Protein AF-A0A8T7FWS2-F1 (afdb_monomer_lite)

pLDDT: mean 95.11, std 4.64, range [61.69, 98.69]

Secondary structure (DSSP, 8-state):
-HHHH-GGGG--TTSPPEEEEEESS-SSS-HHHHHHHHHHHHHTT--EEEEEETT--TTTTSS-TTT-HHHHHHHHHHHHHHHHHHT--

Radius of gyration: 14.39 Å; chains: 1; bounding box: 38×26×35 Å

Foldseek 3Di:
DVLVPQVLNVAALPDAEEEAEEEPPAPPDHPVSSVSSQVSCVVRVRHYDYHYQYPDYPPQCVPPLVPRPSSVVVVVVVVVVVVCVVPDD

Structure (mmCIF, N/CA/C/O backbone):
data_AF-A0A8T7FWS2-F1
#
_entry.id   AF-A0A8T7FWS2-F1
#
loop_
_atom_site.group_PDB
_atom_site.id
_atom_site.type_symbol
_atom_site.label_atom_id
_atom_site.label_alt_id
_atom_site.label_comp_id
_atom_site.label_asym_id
_atom_site.label_entity_id
_atom_site.label_seq_id
_atom_site.pdbx_PDB_ins_code
_atom_site.Cartn_x
_atom_site.Cartn_y
_atom_site.Cartn_z
_atom_site.occupancy
_atom_site.B_iso_or_equiv
_atom_site.auth_seq_id
_atom_site.auth_comp_id
_atom_site.auth_asym_id
_atom_site.auth_atom_id
_atom_site.pdbx_PDB_model_num
ATOM 1 N N . MET A 1 1 ? -16.387 -18.615 -7.669 1.00 84.00 1 MET A N 1
ATOM 2 C CA . MET A 1 1 ? -15.081 -18.776 -6.994 1.00 84.00 1 MET A CA 1
ATOM 3 C C . MET A 1 1 ? -14.263 -17.493 -7.021 1.00 84.00 1 MET A C 1
ATOM 5 O O . MET A 1 1 ? -14.102 -16.939 -5.951 1.00 84.00 1 MET A O 1
ATOM 9 N N . TYR A 1 2 ? -13.854 -16.955 -8.181 1.00 90.19 2 TYR A N 1
ATOM 10 C CA . TYR A 1 2 ? -13.033 -15.725 -8.261 1.00 90.19 2 TYR A CA 1
ATOM 11 C C . TYR A 1 2 ? -13.541 -14.557 -7.398 1.00 90.19 2 TYR A C 1
ATOM 13 O O . TYR A 1 2 ? -12.801 -14.028 -6.581 1.00 90.19 2 TYR A O 1
ATOM 21 N N . ARG A 1 3 ? -14.838 -14.227 -7.494 1.00 92.25 3 ARG A N 1
ATOM 22 C CA . ARG A 1 3 ? -15.454 -13.157 -6.692 1.00 92.25 3 ARG A CA 1
ATOM 23 C C . ARG A 1 3 ? -15.256 -13.335 -5.181 1.00 92.25 3 ARG A C 1
ATOM 25 O O . ARG A 1 3 ? -15.015 -12.361 -4.499 1.00 92.25 3 ARG A O 1
ATOM 32 N N . LEU A 1 4 ? -15.328 -14.566 -4.670 1.00 93.88 4 LEU A N 1
ATOM 33 C CA . LEU A 1 4 ? -15.154 -14.845 -3.237 1.00 93.88 4 LEU A CA 1
ATOM 34 C C . LEU A 1 4 ? -13.699 -14.679 -2.773 1.00 93.88 4 LEU A C 1
ATOM 36 O O . LEU A 1 4 ? -13.462 -14.546 -1.584 1.00 93.88 4 LEU A O 1
ATOM 40 N N . ALA A 1 5 ? -12.736 -14.702 -3.695 1.00 93.38 5 ALA A N 1
ATOM 41 C CA . ALA A 1 5 ? -11.322 -14.501 -3.394 1.00 93.38 5 ALA A CA 1
ATOM 42 C C . ALA A 1 5 ? -10.867 -13.049 -3.615 1.00 93.38 5 ALA A C 1
ATOM 44 O O . ALA A 1 5 ? -9.717 -12.724 -3.337 1.00 93.38 5 ALA A O 1
ATOM 45 N N . CYS A 1 6 ? -11.735 -12.179 -4.143 1.00 93.38 6 CYS A N 1
ATOM 46 C CA . CYS A 1 6 ? -11.360 -10.813 -4.474 1.00 93.38 6 CYS A CA 1
ATOM 47 C C . CYS A 1 6 ? -11.530 -9.897 -3.247 1.00 93.38 6 CYS A C 1
ATOM 49 O O . CYS A 1 6 ? -12.647 -9.766 -2.744 1.00 93.38 6 CYS A O 1
ATOM 51 N N . PRO A 1 7 ? -10.471 -9.237 -2.747 1.00 94.12 7 PRO A N 1
ATOM 52 C CA . PRO A 1 7 ? -10.568 -8.417 -1.537 1.00 94.12 7 PRO A CA 1
ATOM 53 C C . PRO A 1 7 ? -11.502 -7.212 -1.712 1.00 94.12 7 PRO A C 1
ATOM 55 O O . PRO A 1 7 ? -12.192 -6.831 -0.772 1.00 94.12 7 PRO A O 1
ATOM 58 N N . THR A 1 8 ? -11.619 -6.662 -2.925 1.00 95.94 8 THR A N 1
ATOM 59 C CA . THR A 1 8 ? -12.487 -5.504 -3.206 1.00 95.94 8 THR A CA 1
ATOM 60 C C . THR A 1 8 ? -13.973 -5.781 -2.960 1.00 95.94 8 THR A C 1
ATOM 62 O O . THR A 1 8 ? -14.740 -4.850 -2.723 1.00 95.94 8 THR A O 1
ATOM 65 N N . THR A 1 9 ? -14.402 -7.048 -2.968 1.00 96.19 9 THR A N 1
ATOM 66 C CA . THR A 1 9 ? -15.801 -7.424 -2.707 1.00 96.19 9 THR A CA 1
ATOM 67 C C . THR A 1 9 ? -16.118 -7.618 -1.227 1.00 96.19 9 THR A C 1
ATOM 69 O O . THR A 1 9 ? -17.255 -7.953 -0.909 1.00 96.19 9 THR A O 1
ATOM 72 N N . HIS A 1 10 ? -15.130 -7.450 -0.346 1.00 96.56 10 HIS A N 1
ATOM 73 C CA . HIS A 1 10 ? -15.239 -7.674 1.100 1.00 96.56 10 HIS A CA 1
ATOM 74 C C . HIS A 1 10 ? -14.899 -6.419 1.914 1.00 96.56 10 HIS A C 1
ATOM 76 O O . HIS A 1 10 ? -14.738 -6.494 3.126 1.00 96.56 10 HIS A O 1
ATOM 82 N N . VAL A 1 11 ? -14.755 -5.269 1.250 1.00 97.81 11 VAL A N 1
ATOM 83 C CA . VAL A 1 11 ? -14.549 -3.994 1.934 1.00 97.81 11 VAL A CA 1
ATOM 84 C C . VAL A 1 11 ? -15.873 -3.524 2.529 1.00 97.81 11 VAL A C 1
ATOM 86 O O . VAL A 1 11 ? -16.833 -3.262 1.801 1.00 97.81 11 VAL A O 1
ATOM 89 N N . GLU A 1 12 ? -15.879 -3.383 3.847 1.00 97.12 12 GLU A N 1
ATOM 90 C CA . GLU A 1 12 ? -16.987 -2.881 4.664 1.00 97.12 12 GLU A CA 1
ATOM 91 C C . GLU A 1 12 ? -16.521 -1.674 5.503 1.00 97.12 12 GLU A C 1
ATOM 93 O O . GLU A 1 12 ? -15.311 -1.534 5.716 1.00 97.12 12 GLU A O 1
ATOM 98 N N . PRO A 1 13 ? -17.421 -0.796 5.987 1.00 97.00 13 PRO A N 1
ATOM 99 C CA . PRO A 1 13 ? -17.050 0.362 6.812 1.00 97.00 13 PRO A CA 1
ATOM 100 C C . PRO A 1 13 ? -16.213 0.022 8.055 1.00 97.00 13 PRO A C 1
ATOM 102 O O . PRO A 1 13 ? -15.404 0.832 8.502 1.00 97.00 13 PRO A O 1
ATOM 105 N N . GLU A 1 14 ? -16.37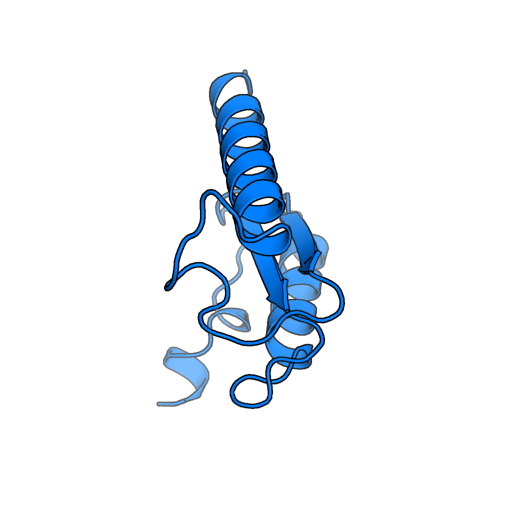9 -1.183 8.596 1.00 97.25 14 GLU A N 1
ATOM 106 C CA . GLU A 1 14 ? -15.662 -1.706 9.761 1.00 97.25 14 GLU A CA 1
ATOM 107 C C . GLU A 1 14 ? -14.295 -2.321 9.415 1.00 97.25 14 GLU A C 1
ATOM 109 O O . GLU A 1 14 ? -13.586 -2.789 10.311 1.00 97.25 14 GLU A O 1
ATOM 114 N N . SER A 1 15 ? -13.901 -2.334 8.135 1.00 97.62 15 SER A N 1
ATOM 115 C CA . SER A 1 15 ? -12.580 -2.830 7.730 1.00 97.62 15 SER A CA 1
ATOM 116 C C . SER A 1 15 ? -11.474 -2.051 8.451 1.00 97.62 15 SER A C 1
ATOM 118 O O . SER A 1 15 ? -11.603 -0.843 8.681 1.00 97.62 15 SER A O 1
ATOM 120 N N . PRO A 1 16 ? -10.355 -2.705 8.801 1.00 96.38 16 PRO A N 1
ATOM 121 C CA . PRO A 1 16 ? -9.276 -2.032 9.502 1.00 96.38 16 PRO A CA 1
ATOM 122 C C . PRO A 1 16 ? -8.639 -0.951 8.617 1.00 96.38 16 PRO A C 1
ATOM 124 O O . PRO A 1 16 ? -8.613 -1.085 7.386 1.00 96.38 16 PRO A O 1
ATOM 127 N N . PRO A 1 17 ? -8.049 0.097 9.224 1.00 97.56 17 PRO A N 1
ATOM 128 C CA . PRO A 1 17 ? -7.173 0.995 8.496 1.00 97.56 17 PRO A CA 1
ATOM 129 C C . PRO A 1 17 ? -6.136 0.204 7.700 1.00 97.56 17 PRO A C 1
ATOM 131 O O . PRO A 1 17 ? -5.542 -0.736 8.228 1.00 97.56 17 PRO A O 1
ATOM 134 N N . THR A 1 18 ? -5.920 0.571 6.441 1.00 98.00 18 THR A N 1
ATOM 135 C CA . THR A 1 18 ? -5.137 -0.255 5.513 1.00 98.00 18 THR A CA 1
ATOM 136 C C . THR A 1 18 ? -4.022 0.548 4.854 1.00 98.00 18 THR A C 1
ATOM 138 O O . THR A 1 18 ? -4.248 1.631 4.315 1.00 98.00 18 THR A O 1
ATOM 141 N N . LEU A 1 19 ? -2.813 -0.008 4.868 1.00 98.38 19 LEU A N 1
ATOM 142 C CA . LEU A 1 19 ? -1.674 0.472 4.095 1.00 98.38 19 LEU A CA 1
ATOM 143 C C . LEU A 1 19 ? -1.482 -0.434 2.880 1.00 98.38 19 LEU A C 1
ATOM 145 O O . LEU A 1 19 ? -1.330 -1.644 3.023 1.00 98.38 19 LEU A O 1
ATOM 149 N N . LEU A 1 20 ? -1.494 0.164 1.695 1.00 97.94 20 LEU A N 1
ATOM 150 C CA . LEU A 1 20 ? -1.231 -0.490 0.421 1.00 97.94 20 LEU A CA 1
ATOM 151 C C . LEU A 1 20 ? 0.117 0.000 -0.107 1.00 97.94 20 LEU A C 1
ATOM 153 O O . LEU A 1 20 ? 0.376 1.204 -0.105 1.00 97.94 20 LEU A O 1
ATOM 157 N N . MET A 1 21 ? 0.962 -0.923 -0.561 1.00 96.69 21 MET A N 1
ATOM 158 C CA . MET A 1 21 ? 2.247 -0.618 -1.188 1.00 96.69 21 MET A CA 1
ATOM 159 C C . MET A 1 21 ? 2.379 -1.403 -2.483 1.00 96.69 21 MET A C 1
ATOM 161 O O . MET A 1 21 ? 2.107 -2.601 -2.490 1.00 96.69 21 MET A O 1
ATOM 165 N N . GLN A 1 22 ? 2.793 -0.743 -3.560 1.00 96.81 22 GLN A N 1
ATOM 166 C CA . GLN A 1 22 ? 2.987 -1.395 -4.854 1.00 96.81 22 GLN A CA 1
ATOM 167 C C . GLN A 1 22 ? 4.072 -0.682 -5.660 1.00 96.81 22 GLN A C 1
ATOM 169 O O . GLN A 1 22 ? 4.109 0.548 -5.706 1.00 96.81 22 GLN A O 1
ATOM 174 N N . GLY A 1 23 ? 4.937 -1.450 -6.319 1.00 96.38 23 GLY A N 1
ATOM 175 C CA . GLY A 1 23 ? 5.885 -0.918 -7.293 1.00 96.38 23 GLY A CA 1
ATOM 176 C C . GLY A 1 23 ? 5.199 -0.529 -8.604 1.00 96.38 23 GLY A C 1
ATOM 177 O O . GLY A 1 23 ? 4.323 -1.246 -9.085 1.00 96.38 23 GLY A O 1
ATOM 178 N N . ASP A 1 24 ? 5.574 0.605 -9.202 1.00 95.62 24 ASP A N 1
ATOM 179 C CA . ASP A 1 24 ? 4.996 1.060 -10.479 1.00 95.62 24 ASP A CA 1
ATOM 180 C C . ASP A 1 24 ? 5.559 0.338 -11.717 1.00 95.62 24 ASP A C 1
ATOM 182 O O . ASP A 1 24 ? 5.086 0.584 -12.834 1.00 95.62 24 ASP A O 1
ATOM 186 N N . LYS A 1 25 ? 6.570 -0.522 -11.534 1.00 95.94 25 LYS A N 1
ATOM 187 C CA . LYS A 1 25 ? 7.161 -1.343 -12.597 1.00 95.94 25 LYS A CA 1
ATOM 188 C C . LYS A 1 25 ? 6.856 -2.824 -12.505 1.00 95.94 25 LYS A C 1
ATOM 190 O O . LYS A 1 25 ? 7.070 -3.465 -13.522 1.00 95.94 25 LYS A O 1
ATOM 195 N N . ASP A 1 26 ? 6.262 -3.294 -11.405 1.00 94.44 26 ASP A N 1
ATOM 196 C CA . ASP A 1 26 ? 5.877 -4.698 -11.212 1.00 94.44 26 ASP A CA 1
ATOM 197 C C . ASP A 1 26 ? 5.217 -5.289 -12.470 1.00 94.44 26 ASP A C 1
ATOM 199 O O . ASP A 1 26 ? 4.083 -4.956 -12.841 1.00 94.44 26 ASP A O 1
ATOM 203 N N . PHE A 1 27 ? 5.970 -6.149 -13.155 1.00 92.56 27 PHE A N 1
ATOM 204 C CA . PHE A 1 27 ? 5.527 -6.783 -14.394 1.00 92.56 27 PHE A CA 1
ATOM 205 C C . PHE A 1 27 ? 4.621 -7.998 -14.153 1.00 92.56 27 PHE A C 1
ATOM 207 O O . PHE A 1 27 ? 3.943 -8.442 -15.086 1.00 92.56 27 PHE A O 1
ATOM 214 N N . LEU A 1 28 ? 4.617 -8.557 -12.938 1.00 95.19 28 LEU A N 1
ATOM 215 C CA . LEU A 1 28 ? 3.806 -9.718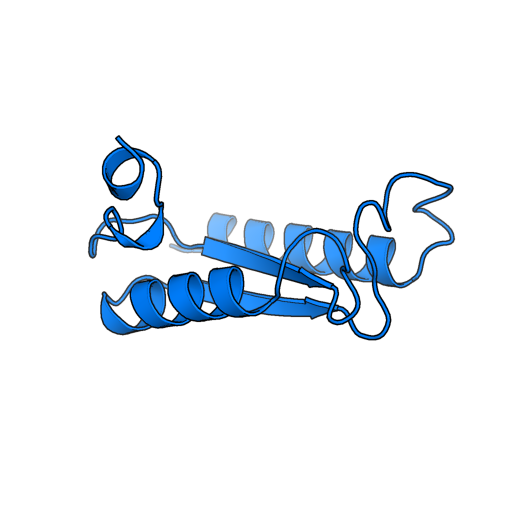 -12.572 1.00 95.19 28 LEU A CA 1
ATOM 216 C C . LEU A 1 28 ? 2.400 -9.305 -12.142 1.00 95.19 28 LEU A C 1
ATOM 218 O O . LEU A 1 28 ? 1.424 -9.962 -12.519 1.00 95.19 28 LEU A O 1
ATOM 222 N N . ILE A 1 29 ? 2.291 -8.236 -11.355 1.00 92.69 29 ILE A N 1
ATOM 223 C CA . ILE A 1 29 ? 1.048 -7.801 -10.722 1.00 92.69 29 ILE A CA 1
ATOM 224 C C . ILE A 1 29 ? 0.724 -6.363 -11.150 1.00 92.69 29 ILE A C 1
ATOM 226 O O . ILE A 1 29 ? 1.369 -5.409 -10.717 1.00 92.69 29 ILE A O 1
ATOM 230 N N . PRO A 1 30 ? -0.327 -6.167 -11.969 1.00 90.00 30 PRO A N 1
ATOM 231 C CA . PRO A 1 30 ? -0.723 -4.839 -12.413 1.00 90.00 30 PRO A CA 1
ATOM 232 C C . PRO A 1 30 ? -1.144 -3.915 -11.263 1.00 90.00 30 PRO A C 1
ATOM 234 O O . PRO A 1 30 ? -1.982 -4.267 -10.431 1.00 90.00 30 PRO A O 1
ATOM 237 N N . LEU A 1 31 ? -0.676 -2.665 -11.321 1.00 93.38 31 LEU A N 1
ATOM 238 C CA . LEU A 1 31 ? -0.979 -1.604 -10.353 1.00 93.38 31 LEU A CA 1
ATOM 239 C C . LEU A 1 31 ? -2.486 -1.336 -10.149 1.00 93.38 31 LEU A C 1
ATOM 241 O O . LEU A 1 31 ? -2.904 -0.889 -9.079 1.00 93.38 31 LEU A O 1
ATOM 245 N N . VAL A 1 32 ? -3.308 -1.612 -11.167 1.00 94.00 32 VAL A N 1
ATOM 246 C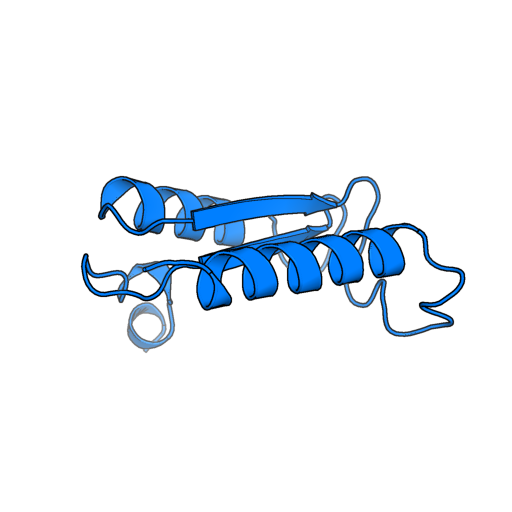 CA . VAL A 1 32 ? -4.750 -1.314 -11.162 1.00 94.00 32 VAL A CA 1
ATOM 247 C C . VAL A 1 32 ? -5.492 -1.992 -10.009 1.00 94.00 32 VAL A C 1
ATOM 249 O O . VAL A 1 32 ? -6.344 -1.360 -9.398 1.00 94.00 32 VAL A O 1
ATOM 252 N N . GLY A 1 33 ? -5.130 -3.225 -9.635 1.00 94.00 33 GLY A N 1
ATOM 253 C CA . GLY A 1 33 ? -5.815 -3.939 -8.551 1.00 94.00 33 GLY A CA 1
ATOM 254 C C . GLY A 1 33 ? -5.631 -3.256 -7.192 1.00 94.00 33 GLY A C 1
ATOM 255 O O . GLY A 1 33 ? -6.584 -3.105 -6.427 1.00 94.00 33 GLY A O 1
ATOM 256 N N . THR A 1 34 ? -4.418 -2.770 -6.917 1.00 96.31 34 THR A N 1
ATOM 257 C CA . THR A 1 34 ? -4.111 -1.999 -5.704 1.00 96.31 34 THR A CA 1
ATOM 258 C C . THR A 1 34 ? -4.867 -0.670 -5.688 1.00 96.31 34 THR A C 1
ATOM 260 O O . THR A 1 34 ? -5.406 -0.277 -4.653 1.00 96.31 34 THR A O 1
ATOM 263 N N . GLN A 1 35 ? -4.964 0.005 -6.838 1.00 96.38 35 GLN A N 1
ATOM 264 C CA . GLN A 1 35 ? -5.723 1.253 -6.968 1.00 96.38 35 GLN A CA 1
ATOM 265 C C . GLN A 1 35 ? -7.230 1.041 -6.772 1.00 96.38 35 GLN A C 1
ATOM 267 O O . GLN A 1 35 ? -7.859 1.816 -6.057 1.00 96.38 35 GLN A O 1
ATOM 272 N N . GLU A 1 36 ? -7.803 -0.022 -7.337 1.00 97.19 36 GLU A N 1
ATOM 273 C CA . GLU A 1 36 ? -9.215 -0.376 -7.156 1.00 97.19 36 GLU A CA 1
ATOM 274 C C . GLU A 1 36 ? -9.546 -0.666 -5.687 1.00 97.19 36 GLU A C 1
ATOM 276 O O . GLU A 1 36 ? -10.552 -0.177 -5.167 1.00 97.19 36 GLU A O 1
ATOM 281 N N . LEU A 1 37 ? -8.685 -1.419 -4.991 1.00 97.94 37 LEU A N 1
ATOM 282 C CA . LEU A 1 37 ? -8.860 -1.688 -3.564 1.00 97.94 37 LEU A CA 1
ATOM 283 C C . LEU A 1 37 ? -8.756 -0.410 -2.730 1.00 97.94 37 LEU A C 1
ATOM 285 O O . LEU A 1 37 ? -9.597 -0.188 -1.859 1.00 97.94 37 LEU A O 1
ATOM 289 N N . TYR A 1 38 ? -7.778 0.450 -3.023 1.00 98.44 38 TYR A N 1
ATOM 290 C CA . TYR A 1 38 ? -7.648 1.751 -2.370 1.00 98.44 38 TYR A CA 1
ATOM 291 C C . TYR A 1 38 ? -8.914 2.597 -2.532 1.00 98.44 38 TYR A C 1
ATOM 293 O O . TYR A 1 38 ? -9.478 3.054 -1.538 1.00 98.44 38 TYR A O 1
ATOM 301 N N . THR A 1 39 ? -9.397 2.765 -3.766 1.00 98.19 39 THR A N 1
ATOM 302 C CA . THR A 1 39 ? -10.624 3.520 -4.043 1.00 98.19 39 THR A CA 1
ATOM 303 C C . THR A 1 39 ? -11.796 2.956 -3.254 1.00 98.19 39 THR A C 1
ATOM 305 O O . THR A 1 39 ? -12.505 3.712 -2.592 1.00 98.19 39 THR A O 1
ATOM 308 N N . LYS A 1 40 ? -11.957 1.628 -3.236 1.00 98.38 40 LYS A N 1
ATOM 309 C CA . LYS A 1 40 ? -13.059 0.991 -2.517 1.00 98.38 40 LYS A CA 1
ATOM 310 C C . LYS A 1 40 ? -13.000 1.216 -1.001 1.00 98.38 40 LYS A C 1
ATOM 312 O O . LYS A 1 40 ? -14.046 1.425 -0.383 1.00 98.38 40 LYS A O 1
ATOM 317 N N . LEU A 1 41 ? -11.805 1.184 -0.406 1.00 98.69 41 LEU A N 1
ATOM 318 C CA . LEU A 1 41 ? -11.588 1.492 1.013 1.00 98.69 41 LEU A CA 1
ATOM 319 C C . LEU A 1 41 ? -11.999 2.934 1.329 1.00 98.69 41 LEU A C 1
ATOM 321 O O . LEU A 1 41 ? -12.811 3.153 2.228 1.00 98.69 41 LEU A O 1
ATOM 325 N N . ILE A 1 42 ? -11.520 3.897 0.536 1.00 98.44 42 ILE A N 1
ATOM 326 C CA . ILE A 1 42 ? -11.844 5.319 0.710 1.00 98.44 42 ILE A CA 1
ATOM 327 C C . ILE A 1 42 ? -13.348 5.575 0.557 1.00 98.44 42 ILE A C 1
ATOM 329 O O . ILE A 1 42 ? -13.945 6.241 1.402 1.00 98.44 42 ILE A O 1
ATOM 333 N N . GLU A 1 43 ? -13.984 5.012 -0.474 1.00 98.12 43 GLU A N 1
ATOM 334 C CA . GLU A 1 43 ? -15.433 5.127 -0.695 1.00 98.12 43 GLU A CA 1
ATOM 335 C C . GLU A 1 43 ? -16.264 4.538 0.452 1.00 98.12 43 GLU A C 1
ATOM 337 O O . GLU A 1 43 ? -17.375 4.999 0.708 1.00 98.12 43 GLU A O 1
ATOM 342 N N . SER A 1 44 ? -15.731 3.535 1.153 1.00 98.19 44 SER A N 1
ATOM 343 C CA . SER A 1 44 ? -16.396 2.886 2.290 1.00 98.19 44 SER A CA 1
ATOM 344 C C . SER A 1 44 ? -16.110 3.584 3.627 1.00 98.19 44 SER A C 1
ATOM 346 O O . SER A 1 44 ? -16.549 3.108 4.669 1.00 98.19 44 SER A O 1
ATOM 348 N N . GLY A 1 45 ? -15.381 4.707 3.616 1.00 97.94 45 GLY A N 1
ATOM 349 C CA . GLY A 1 45 ? -15.006 5.454 4.821 1.00 97.94 45 GLY A CA 1
ATOM 350 C C . GLY A 1 45 ? -13.864 4.824 5.623 1.00 97.94 45 GLY A C 1
ATOM 351 O O . GLY A 1 45 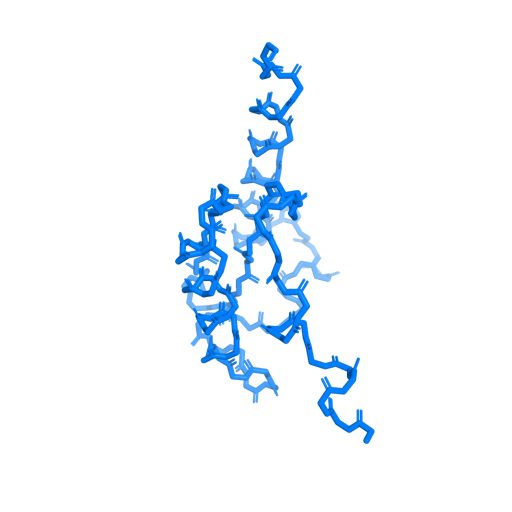? -13.566 5.284 6.725 1.00 97.94 45 GLY A O 1
ATOM 352 N N . VAL A 1 46 ? -13.206 3.798 5.078 1.00 98.25 46 VAL A N 1
ATOM 353 C CA . VAL A 1 46 ? -12.086 3.116 5.727 1.00 98.25 46 VAL A CA 1
ATOM 354 C C . VAL A 1 46 ? -10.825 3.964 5.549 1.00 98.25 46 VAL A C 1
ATOM 356 O O . VAL A 1 46 ? -10.458 4.281 4.413 1.00 98.25 46 VAL A O 1
ATOM 359 N N . PRO A 1 47 ? -10.114 4.331 6.632 1.00 97.25 47 PRO A N 1
ATOM 360 C CA . PRO A 1 47 ? -8.851 5.047 6.509 1.00 97.25 47 PRO A CA 1
ATOM 361 C C . PRO A 1 47 ? -7.832 4.206 5.736 1.00 97.25 47 PRO A C 1
ATOM 363 O O . PRO A 1 47 ? -7.453 3.123 6.178 1.00 97.25 47 PRO A O 1
ATOM 366 N N . ALA A 1 48 ? -7.359 4.705 4.598 1.00 97.94 48 ALA A N 1
ATOM 367 C CA . ALA A 1 48 ? -6.395 3.987 3.779 1.00 97.94 48 ALA A CA 1
ATOM 368 C C . ALA A 1 48 ? -5.274 4.897 3.279 1.00 97.94 48 ALA A C 1
ATOM 370 O O . ALA A 1 48 ? -5.486 6.077 2.989 1.00 97.94 48 ALA A O 1
ATOM 371 N N . VAL A 1 49 ? -4.081 4.323 3.149 1.00 97.88 49 VAL A N 1
ATOM 372 C CA . VAL A 1 49 ? -2.901 4.953 2.548 1.00 97.88 49 VAL A CA 1
ATOM 373 C C . VAL A 1 49 ? -2.440 4.074 1.392 1.00 97.88 49 VAL A C 1
ATOM 375 O O . VAL A 1 49 ? -2.366 2.858 1.542 1.00 97.88 49 VAL A O 1
ATOM 378 N N . ASN A 1 50 ? -2.129 4.681 0.248 1.00 97.88 50 ASN A N 1
ATOM 379 C CA . ASN A 1 50 ? -1.590 3.986 -0.918 1.00 97.88 50 ASN A CA 1
ATOM 380 C C . ASN A 1 50 ? -0.231 4.586 -1.293 1.00 97.88 50 ASN A C 1
ATOM 382 O O . ASN A 1 50 ? -0.161 5.752 -1.684 1.00 97.88 50 ASN A O 1
ATOM 386 N N . VAL A 1 51 ? 0.831 3.795 -1.153 1.00 97.56 51 VAL A N 1
ATOM 387 C CA . VAL A 1 51 ? 2.210 4.174 -1.472 1.00 97.56 51 VAL A CA 1
ATOM 388 C C . VAL A 1 51 ? 2.621 3.479 -2.761 1.00 97.56 51 VAL A C 1
ATOM 390 O O . VAL A 1 51 ? 2.728 2.254 -2.819 1.00 97.56 51 VAL A O 1
ATOM 393 N N . ILE A 1 52 ? 2.873 4.271 -3.801 1.00 97.00 52 ILE A N 1
ATOM 394 C CA . ILE A 1 52 ? 3.401 3.760 -5.064 1.00 97.00 52 ILE A CA 1
ATOM 395 C C . ILE A 1 52 ? 4.908 3.977 -5.086 1.00 97.00 52 ILE A C 1
ATOM 397 O O . ILE A 1 52 ? 5.374 5.117 -5.055 1.00 97.00 52 ILE A O 1
ATOM 401 N N . LEU A 1 53 ? 5.658 2.879 -5.126 1.00 96.56 53 LEU A N 1
ATOM 402 C CA . LEU A 1 53 ? 7.115 2.886 -5.125 1.00 96.56 53 LEU A CA 1
ATOM 403 C C . LEU A 1 53 ? 7.610 3.074 -6.570 1.00 96.56 53 LEU A C 1
ATOM 405 O O . LEU A 1 53 ? 7.363 2.211 -7.417 1.00 96.56 53 LEU A O 1
ATOM 409 N N . PRO A 1 54 ? 8.275 4.199 -6.890 1.00 95.56 54 PRO A N 1
ATOM 410 C CA . PRO A 1 54 ? 8.700 4.483 -8.253 1.00 95.56 54 PRO A CA 1
ATOM 411 C C . PRO A 1 54 ? 9.865 3.581 -8.669 1.00 95.56 54 PRO A C 1
ATOM 413 O O . PRO A 1 54 ? 10.753 3.287 -7.868 1.00 95.56 54 PRO A O 1
ATOM 416 N N . TRP A 1 55 ? 9.887 3.184 -9.940 1.00 95.12 55 TRP A N 1
ATOM 417 C CA . TRP A 1 55 ? 10.905 2.320 -10.546 1.00 95.12 55 TRP A CA 1
ATOM 418 C C . TRP A 1 55 ? 11.128 1.006 -9.794 1.00 95.12 55 TRP A C 1
ATOM 420 O O . TRP A 1 55 ? 12.247 0.500 -9.738 1.00 95.12 55 TRP A O 1
ATOM 430 N N . THR A 1 56 ? 10.068 0.484 -9.183 1.00 96.12 56 THR A N 1
ATOM 431 C CA . THR A 1 56 ? 10.146 -0.659 -8.274 1.00 96.12 56 THR A CA 1
ATOM 432 C C . THR A 1 56 ? 9.373 -1.837 -8.857 1.00 96.12 56 THR A C 1
ATOM 434 O O . THR A 1 56 ? 8.222 -1.687 -9.265 1.00 96.12 56 THR A O 1
ATOM 437 N N . GLU A 1 57 ? 10.042 -2.984 -8.920 1.00 94.81 57 GLU A N 1
ATOM 438 C CA . GLU A 1 57 ? 9.488 -4.276 -9.337 1.00 94.81 57 GLU A CA 1
ATOM 439 C C . GLU A 1 57 ? 8.935 -5.049 -8.133 1.00 94.81 57 GLU A C 1
ATOM 441 O O . GLU A 1 57 ? 9.052 -4.610 -6.983 1.00 94.81 57 GLU A O 1
ATOM 446 N N . ASP A 1 58 ? 8.366 -6.225 -8.386 1.00 93.44 58 ASP A N 1
ATOM 447 C CA . ASP A 1 58 ? 8.121 -7.202 -7.333 1.00 93.44 58 ASP A CA 1
ATOM 448 C C . ASP A 1 58 ? 9.433 -7.620 -6.635 1.00 93.44 58 ASP A C 1
ATOM 450 O O . ASP A 1 58 ? 10.538 -7.444 -7.154 1.00 93.44 58 ASP A O 1
ATOM 454 N N . LEU A 1 59 ? 9.321 -8.159 -5.415 1.00 93.19 59 LEU A N 1
ATOM 455 C CA . LEU A 1 59 ? 10.452 -8.702 -4.641 1.00 93.19 59 LEU A CA 1
ATOM 456 C 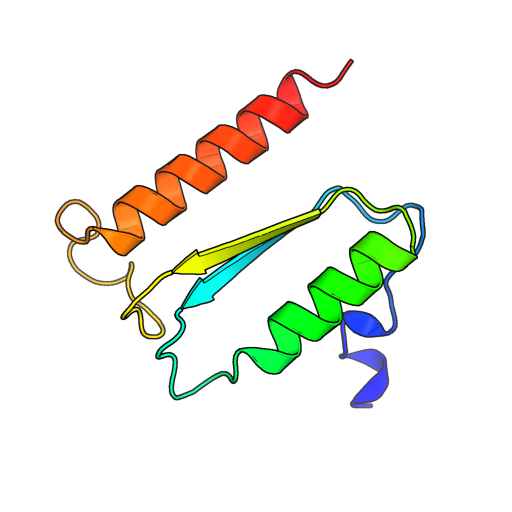C . LEU A 1 59 ? 11.620 -7.714 -4.404 1.00 93.19 59 LEU A C 1
ATOM 458 O O . LEU A 1 59 ? 12.752 -8.133 -4.139 1.00 93.19 59 LEU A O 1
ATOM 462 N N . PHE A 1 60 ? 11.362 -6.403 -4.466 1.00 93.06 60 PHE A N 1
ATOM 463 C CA . PHE A 1 60 ? 12.362 -5.334 -4.306 1.00 93.06 60 PHE A CA 1
ATOM 464 C C . PHE A 1 60 ? 13.091 -5.322 -2.949 1.00 93.06 60 PHE A C 1
ATOM 466 O O . PHE A 1 60 ? 14.104 -4.630 -2.783 1.00 93.06 60 PHE A O 1
ATOM 473 N N . ASP A 1 61 ? 12.571 -6.057 -1.970 1.00 93.75 61 ASP A N 1
ATOM 474 C CA . ASP A 1 61 ? 13.069 -6.182 -0.604 1.00 93.75 61 ASP A CA 1
ATOM 475 C C . ASP A 1 61 ? 13.797 -7.512 -0.326 1.00 93.75 61 ASP A C 1
ATOM 477 O O . ASP A 1 61 ? 14.364 -7.687 0.753 1.00 93.75 61 ASP A O 1
ATOM 481 N N . LEU A 1 62 ? 13.856 -8.435 -1.294 1.00 94.06 62 LEU A N 1
ATOM 482 C CA . LEU A 1 62 ? 14.410 -9.777 -1.086 1.00 94.06 62 LEU A CA 1
ATOM 483 C C . LEU A 1 62 ? 15.943 -9.797 -0.962 1.00 94.06 62 LEU A C 1
ATOM 485 O O . LEU A 1 62 ? 16.500 -10.584 -0.192 1.00 94.06 62 LEU A O 1
ATOM 489 N N . LEU A 1 63 ? 16.645 -8.961 -1.733 1.00 92.00 63 LEU A N 1
ATOM 490 C CA . LEU A 1 63 ? 18.109 -8.945 -1.794 1.00 92.00 63 LEU A CA 1
ATOM 491 C C . LEU A 1 63 ? 18.672 -7.638 -1.242 1.00 92.00 63 LEU A C 1
ATOM 493 O O . LEU A 1 63 ? 18.419 -6.564 -1.777 1.00 92.00 63 LEU A O 1
ATOM 497 N N . LEU A 1 64 ? 19.502 -7.757 -0.201 1.00 91.00 64 LEU A N 1
ATOM 498 C CA . LEU A 1 64 ? 20.199 -6.638 0.445 1.00 91.00 64 LEU A CA 1
ATOM 499 C C . LEU A 1 64 ? 19.267 -5.445 0.764 1.00 91.00 64 LEU A C 1
ATOM 501 O O . LEU A 1 64 ? 19.563 -4.316 0.361 1.00 91.00 64 LEU A O 1
ATOM 505 N N . PRO A 1 65 ? 18.163 -5.644 1.513 1.00 91.38 65 PRO A N 1
ATOM 506 C CA . PRO A 1 65 ? 17.184 -4.582 1.763 1.00 91.38 65 PRO A CA 1
ATOM 507 C C . PRO A 1 65 ? 17.777 -3.358 2.479 1.00 91.38 65 PRO A C 1
ATOM 509 O O . PRO A 1 65 ? 17.297 -2.245 2.299 1.00 91.38 65 PRO A O 1
ATOM 512 N N . GLN A 1 66 ? 18.885 -3.519 3.213 1.00 93.44 66 GLN A N 1
ATOM 513 C CA . GLN A 1 66 ? 19.613 -2.404 3.838 1.00 93.44 66 GLN A CA 1
ATOM 514 C C . GLN A 1 66 ? 20.292 -1.469 2.823 1.00 93.44 66 GLN A C 1
ATOM 516 O O . GLN A 1 66 ? 20.697 -0.369 3.187 1.00 93.44 66 GLN A O 1
ATOM 521 N N . LEU A 1 67 ? 20.453 -1.901 1.570 1.00 93.31 67 LEU A N 1
ATOM 522 C CA . LEU A 1 67 ? 21.017 -1.104 0.478 1.00 93.31 67 LEU A CA 1
ATOM 523 C C . LEU A 1 67 ? 19.967 -0.706 -0.562 1.00 93.31 67 LEU A C 1
ATOM 525 O O . LEU A 1 67 ? 20.214 0.220 -1.326 1.00 93.31 67 LEU A O 1
ATOM 529 N N . SER A 1 68 ? 18.817 -1.384 -0.591 1.00 94.38 68 SER A N 1
ATOM 530 C CA . SER A 1 68 ? 17.710 -1.101 -1.507 1.00 94.38 68 SER A CA 1
ATOM 531 C C . SER A 1 68 ? 16.937 0.142 -1.042 1.00 94.38 68 SER A C 1
ATOM 533 O O . SER A 1 68 ? 16.320 0.109 0.027 1.00 94.38 68 SER A O 1
ATOM 535 N N . PRO A 1 69 ? 16.942 1.252 -1.809 1.00 94.81 69 PRO A N 1
ATOM 536 C CA . PRO A 1 69 ? 16.149 2.429 -1.469 1.00 94.81 69 PRO A CA 1
ATOM 537 C C . PRO A 1 69 ? 14.642 2.150 -1.335 1.00 94.81 69 PRO A C 1
ATOM 539 O O . PRO A 1 69 ? 14.084 2.564 -0.319 1.00 94.81 69 PRO A O 1
ATOM 542 N N . PRO A 1 70 ? 13.967 1.427 -2.261 1.00 96.12 70 PRO A N 1
ATOM 543 C CA . PRO A 1 70 ? 12.541 1.157 -2.098 1.00 96.12 70 PRO A CA 1
ATOM 544 C C . PRO A 1 70 ? 12.254 0.268 -0.882 1.00 96.12 70 PRO A C 1
ATOM 546 O O . PRO A 1 70 ? 11.251 0.496 -0.211 1.00 96.12 70 PRO A O 1
ATOM 549 N N . ALA A 1 71 ? 13.148 -0.665 -0.523 1.00 96.75 71 ALA A N 1
ATOM 550 C CA . ALA A 1 71 ? 13.007 -1.473 0.696 1.00 96.75 71 ALA A CA 1
ATOM 551 C C . ALA A 1 71 ? 13.050 -0.614 1.964 1.00 96.75 71 ALA A C 1
ATOM 553 O O . ALA A 1 71 ? 12.215 -0.770 2.853 1.00 96.75 71 ALA A O 1
ATOM 554 N N . GLN A 1 72 ? 13.985 0.334 2.037 1.00 96.69 72 GLN A N 1
ATOM 555 C CA . GLN A 1 72 ? 14.077 1.253 3.172 1.00 96.69 72 GLN A CA 1
ATOM 556 C C . GLN A 1 72 ? 12.876 2.195 3.254 1.00 96.69 72 GLN A C 1
ATOM 558 O O . GLN A 1 72 ? 12.354 2.414 4.346 1.00 96.69 72 GLN A O 1
ATOM 563 N N . SER A 1 73 ? 12.414 2.727 2.119 1.00 96.62 73 SER A N 1
ATOM 564 C CA . SER A 1 73 ? 11.209 3.559 2.072 1.00 96.62 73 SER A CA 1
ATOM 565 C C . SER A 1 73 ? 9.968 2.785 2.516 1.00 96.62 73 SER A C 1
ATOM 567 O O . SER A 1 73 ? 9.235 3.269 3.373 1.00 96.62 73 SER A O 1
ATOM 569 N N . ALA A 1 74 ? 9.774 1.563 2.013 1.00 97.12 74 ALA A N 1
ATOM 570 C CA . ALA A 1 74 ? 8.658 0.711 2.411 1.00 97.12 74 ALA A CA 1
ATOM 571 C C . ALA A 1 74 ? 8.682 0.407 3.918 1.00 97.12 74 ALA A C 1
ATOM 573 O O . ALA A 1 74 ? 7.670 0.581 4.591 1.00 97.12 74 ALA A O 1
ATOM 574 N N . LEU A 1 75 ? 9.838 0.028 4.477 1.00 96.75 75 LEU A N 1
ATOM 575 C CA . LEU A 1 75 ? 9.972 -0.217 5.919 1.00 96.75 75 LEU A CA 1
ATOM 576 C C . LEU A 1 75 ? 9.654 1.031 6.749 1.00 96.75 75 LEU A C 1
ATOM 578 O O . LEU A 1 75 ? 8.914 0.942 7.727 1.00 96.75 75 LEU A O 1
ATOM 582 N N . TYR A 1 76 ? 10.150 2.196 6.331 1.00 97.19 76 TYR A N 1
ATOM 583 C CA . TYR A 1 76 ? 9.843 3.462 6.990 1.00 97.19 76 TYR A CA 1
ATOM 584 C C . TYR A 1 76 ? 8.336 3.761 6.997 1.00 97.19 76 TYR A C 1
ATOM 586 O O . TYR A 1 76 ? 7.789 4.167 8.026 1.00 97.19 76 TYR A O 1
ATOM 594 N N . ASP A 1 77 ? 7.649 3.543 5.874 1.00 97.75 77 ASP A N 1
ATOM 595 C CA . ASP A 1 77 ? 6.208 3.781 5.773 1.00 97.75 77 ASP A CA 1
ATOM 596 C C . ASP A 1 77 ? 5.389 2.760 6.580 1.00 97.75 77 ASP A C 1
ATOM 598 O O . ASP A 1 77 ? 4.380 3.139 7.182 1.00 97.75 77 ASP A O 1
ATOM 602 N N . VAL A 1 78 ? 5.836 1.499 6.671 1.00 97.88 78 VAL A N 1
ATOM 603 C CA . VAL A 1 78 ? 5.244 0.494 7.574 1.00 97.88 78 VAL A CA 1
ATOM 604 C C . VAL A 1 78 ? 5.368 0.947 9.026 1.00 97.88 78 VAL A C 1
ATOM 606 O O . VAL A 1 78 ? 4.356 1.022 9.728 1.00 97.88 78 VAL A O 1
ATOM 609 N N . ASP A 1 79 ? 6.575 1.298 9.472 1.00 97.94 79 ASP A N 1
ATOM 610 C CA . ASP A 1 79 ? 6.822 1.734 10.850 1.00 97.94 79 ASP A CA 1
ATOM 611 C C . ASP A 1 79 ? 5.986 2.968 11.193 1.00 97.94 79 ASP A C 1
ATOM 613 O O . ASP A 1 79 ? 5.344 3.033 12.245 1.00 97.94 79 ASP A O 1
ATOM 617 N N . ARG A 1 80 ? 5.927 3.937 10.274 1.00 97.31 80 ARG A N 1
ATOM 618 C CA . ARG A 1 80 ? 5.122 5.148 10.434 1.00 97.31 80 ARG A CA 1
ATOM 619 C C . ARG A 1 80 ? 3.633 4.833 10.531 1.00 97.31 80 ARG A C 1
ATOM 621 O O . ARG A 1 80 ? 2.949 5.407 11.378 1.00 97.31 80 ARG A O 1
ATOM 628 N N . PHE A 1 81 ? 3.120 3.953 9.678 1.00 97.88 81 PHE A N 1
ATOM 629 C CA . PHE A 1 81 ? 1.716 3.560 9.703 1.00 97.88 81 PHE A CA 1
ATOM 630 C C . PHE A 1 81 ? 1.353 2.856 11.011 1.00 97.88 81 PHE A C 1
ATOM 632 O O . PHE A 1 81 ? 0.380 3.238 11.661 1.00 97.88 81 PHE A O 1
ATOM 639 N N . LEU A 1 82 ? 2.169 1.894 11.448 1.00 97.31 82 LEU A N 1
ATOM 640 C CA . LEU A 1 82 ? 1.965 1.192 12.716 1.00 97.31 82 LEU A CA 1
ATOM 641 C C . LEU A 1 82 ? 2.052 2.145 13.911 1.00 97.31 82 LEU A C 1
ATOM 643 O O . LEU A 1 82 ? 1.213 2.076 14.808 1.00 97.31 82 LEU A O 1
ATOM 647 N N . ALA A 1 83 ? 3.007 3.078 13.905 1.00 97.38 83 ALA A N 1
ATOM 648 C CA . ALA A 1 83 ? 3.104 4.105 14.935 1.00 97.38 83 ALA A CA 1
ATOM 649 C C . ALA A 1 83 ? 1.838 4.974 14.989 1.00 97.38 83 ALA A C 1
ATOM 651 O O . ALA A 1 83 ? 1.336 5.241 16.077 1.00 97.38 83 ALA A O 1
ATOM 652 N N . ILE A 1 84 ? 1.279 5.379 13.844 1.00 95.06 84 ILE A N 1
ATOM 653 C CA . ILE A 1 84 ? 0.012 6.128 13.806 1.00 95.06 84 ILE A CA 1
ATOM 654 C C . ILE A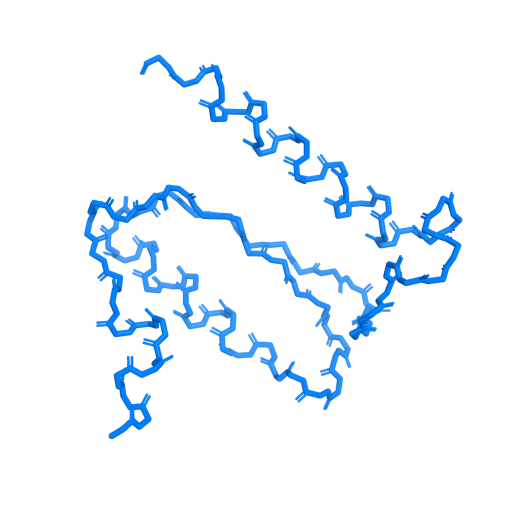 1 84 ? -1.132 5.300 14.403 1.00 95.06 84 ILE A C 1
ATOM 656 O O . ILE A 1 84 ? -1.920 5.842 15.171 1.00 95.06 84 ILE A O 1
ATOM 660 N N . LEU A 1 85 ? -1.221 4.004 14.088 1.00 94.88 85 LEU A N 1
ATOM 661 C CA . LEU A 1 85 ? -2.277 3.139 14.626 1.00 94.88 85 LEU A CA 1
ATOM 662 C C . LEU A 1 85 ? -2.163 2.923 16.137 1.00 94.88 85 LEU A C 1
ATOM 664 O O . LEU A 1 85 ? -3.181 2.927 16.818 1.00 94.88 85 LEU A O 1
ATOM 668 N N . LEU A 1 86 ? -0.947 2.767 16.664 1.00 94.44 86 LEU A N 1
ATOM 669 C CA . LEU A 1 86 ? -0.708 2.593 18.102 1.00 94.44 86 LEU A CA 1
ATOM 670 C C . LEU A 1 86 ? -0.994 3.856 18.923 1.00 94.44 86 LEU A C 1
ATOM 672 O O . LEU A 1 86 ? -1.258 3.753 20.115 1.00 94.44 86 LEU A O 1
ATOM 676 N N . ASN A 1 87 ? -0.921 5.031 18.297 1.00 91.31 87 ASN A N 1
ATOM 677 C CA . ASN A 1 87 ? -1.191 6.324 18.932 1.00 91.31 87 ASN A CA 1
ATOM 678 C C . ASN A 1 87 ? -2.574 6.881 18.557 1.00 91.31 87 ASN A C 1
ATOM 680 O O . ASN A 1 87 ? -2.822 8.076 18.710 1.00 91.31 87 ASN A O 1
ATOM 684 N N . LYS A 1 88 ? -3.454 6.038 18.012 1.00 80.06 88 LYS A N 1
ATOM 685 C CA . LYS A 1 88 ? -4.837 6.396 17.721 1.00 80.06 88 LYS A CA 1
ATOM 686 C C . LYS A 1 88 ? -5.661 6.105 18.979 1.00 80.06 88 LYS A C 1
ATOM 688 O O . LYS A 1 88 ? -5.783 4.940 19.345 1.00 80.06 88 LYS A O 1
ATOM 693 N N . ASP A 1 89 ? -6.127 7.169 19.634 1.00 61.69 89 ASP A N 1
ATOM 694 C CA . ASP A 1 89 ? -6.912 7.129 20.881 1.00 61.69 89 ASP A CA 1
ATOM 695 C C . ASP A 1 89 ? -8.150 6.215 20.802 1.00 61.69 89 ASP A C 1
ATOM 697 O O . ASP A 1 89 ? -8.871 6.271 19.773 1.00 61.69 89 ASP A O 1
#

Sequence (89 aa):
MYRLACPTTHVEPESPPTLLMQGDKDFLIPLVGTQELYTKLIESGVPAVNVILPWTEDLFDLLLPQLSPPAQSALYDVDRFLAILLNKD